Protein AF-A0A3D3HXS1-F1 (afdb_monomer_lite)

Radius of gyration: 14.51 Å; chains: 1; bounding box: 30×21×36 Å

Structure (mmCIF, N/CA/C/O backbone):
data_AF-A0A3D3HXS1-F1
#
_entry.id   AF-A0A3D3HXS1-F1
#
loop_
_atom_site.group_PDB
_atom_site.id
_atom_site.type_symbol
_atom_site.label_atom_id
_atom_site.label_alt_id
_atom_site.label_comp_id
_atom_site.label_asym_id
_atom_site.label_entity_id
_atom_site.label_seq_id
_atom_site.pdbx_PDB_ins_code
_atom_site.Cartn_x
_atom_site.Cartn_y
_atom_site.Cartn_z
_atom_site.occupancy
_atom_site.B_iso_or_equiv
_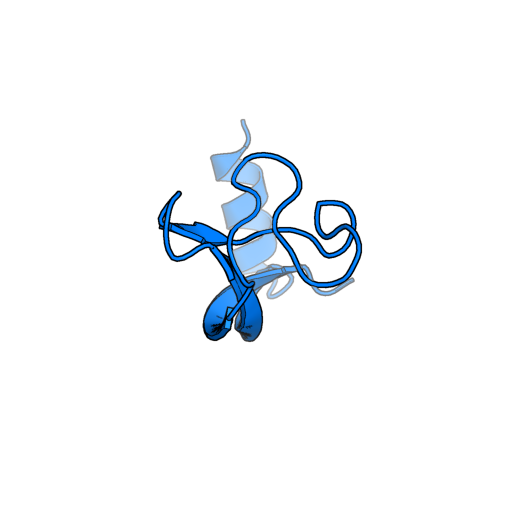atom_site.auth_seq_id
_atom_site.auth_comp_id
_atom_site.auth_asym_id
_atom_site.auth_atom_id
_atom_site.pdbx_PDB_model_num
ATOM 1 N N . TRP A 1 1 ? 16.906 8.880 -7.965 1.00 62.78 1 TRP A N 1
ATOM 2 C CA . TRP A 1 1 ? 17.218 7.446 -8.147 1.00 62.78 1 TRP A CA 1
ATOM 3 C C . TRP A 1 1 ? 15.966 6.567 -8.187 1.00 62.78 1 TRP A C 1
ATOM 5 O O . TRP A 1 1 ? 15.829 5.790 -9.121 1.00 62.78 1 TRP A O 1
ATOM 15 N N . THR A 1 2 ? 14.999 6.737 -7.281 1.00 72.44 2 THR A N 1
ATOM 16 C CA . THR A 1 2 ? 13.791 5.887 -7.178 1.00 72.44 2 THR A CA 1
ATOM 17 C C . THR A 1 2 ? 12.839 5.956 -8.384 1.00 72.44 2 THR A C 1
ATOM 19 O O . THR A 1 2 ? 12.325 4.929 -8.816 1.00 72.44 2 THR A O 1
ATOM 22 N N . GLN A 1 3 ? 12.651 7.134 -8.995 1.00 75.75 3 GLN A N 1
ATOM 23 C CA . GLN A 1 3 ? 11.782 7.282 -10.179 1.00 75.75 3 GLN A CA 1
ATOM 24 C C . GLN A 1 3 ? 12.266 6.486 -11.401 1.00 75.75 3 GLN A C 1
ATOM 26 O O . GLN A 1 3 ? 11.450 5.982 -12.169 1.00 75.75 3 GLN A O 1
ATOM 31 N N . TRP A 1 4 ? 13.584 6.357 -11.584 1.00 86.69 4 TRP A N 1
ATOM 32 C CA . TRP A 1 4 ? 14.152 5.642 -12.730 1.00 86.69 4 TRP A CA 1
ATOM 33 C C . TRP A 1 4 ? 13.917 4.133 -12.623 1.00 86.69 4 TRP A C 1
ATOM 35 O O . TRP A 1 4 ? 13.507 3.500 -13.591 1.00 86.69 4 TRP A O 1
ATOM 45 N N . ILE A 1 5 ? 14.095 3.580 -11.420 1.00 82.81 5 ILE A N 1
ATOM 46 C CA . ILE A 1 5 ? 13.856 2.159 -11.137 1.00 82.81 5 ILE A CA 1
ATOM 47 C C . ILE A 1 5 ? 12.378 1.818 -11.346 1.00 82.81 5 ILE A C 1
ATOM 49 O O . ILE A 1 5 ? 12.067 0.821 -11.991 1.00 82.81 5 ILE A O 1
ATOM 53 N N . PHE A 1 6 ? 11.466 2.675 -10.875 1.00 85.12 6 PHE A N 1
ATOM 54 C CA . PHE A 1 6 ? 10.033 2.470 -11.078 1.00 85.12 6 PHE A CA 1
ATOM 55 C C . PHE A 1 6 ? 9.662 2.428 -12.563 1.00 85.12 6 PHE A C 1
ATOM 57 O O . PHE A 1 6 ? 8.958 1.519 -12.992 1.00 85.12 6 PHE A O 1
ATOM 64 N N . LYS A 1 7 ? 10.186 3.363 -13.366 1.00 84.81 7 LYS A N 1
ATOM 65 C CA . LYS A 1 7 ? 9.945 3.372 -14.812 1.00 84.81 7 LYS A CA 1
ATOM 66 C C . LYS A 1 7 ? 10.481 2.107 -15.491 1.00 84.81 7 LYS A C 1
ATOM 68 O O . LYS A 1 7 ? 9.793 1.529 -16.318 1.00 84.81 7 LYS A O 1
ATOM 73 N N . LEU A 1 8 ? 11.665 1.639 -15.094 1.00 86.06 8 LEU A N 1
ATOM 74 C CA . LEU A 1 8 ? 12.267 0.413 -15.624 1.00 86.06 8 LEU A CA 1
ATOM 75 C C . LEU A 1 8 ? 11.427 -0.843 -15.329 1.00 86.06 8 LEU A C 1
ATOM 77 O O . LEU A 1 8 ? 11.337 -1.730 -16.179 1.00 86.06 8 LEU A O 1
ATOM 81 N N . LEU A 1 9 ? 10.845 -0.918 -14.128 1.00 84.88 9 LEU A N 1
ATOM 82 C CA . LEU A 1 9 ? 9.949 -1.998 -13.707 1.00 84.88 9 LEU A CA 1
ATOM 83 C C . LEU A 1 9 ? 8.603 -1.909 -14.433 1.00 84.88 9 LEU A C 1
ATOM 85 O O . LEU A 1 9 ? 8.099 -2.924 -14.906 1.00 84.88 9 LEU A O 1
ATOM 89 N N . PHE A 1 10 ? 8.056 -0.701 -14.578 1.00 85.25 10 PHE A N 1
ATOM 90 C CA . PHE A 1 10 ? 6.815 -0.456 -15.310 1.00 85.25 10 PHE A CA 1
ATOM 91 C C . PHE A 1 10 ? 6.939 -0.835 -16.790 1.00 85.25 10 PHE A C 1
ATOM 93 O O . PHE A 1 10 ? 6.125 -1.604 -17.294 1.00 85.25 10 PHE A O 1
ATOM 100 N N . ASP A 1 11 ? 8.006 -0.395 -17.464 1.00 85.88 11 ASP A N 1
ATOM 101 C CA . ASP A 1 11 ? 8.256 -0.702 -18.879 1.00 85.88 11 ASP A CA 1
ATOM 102 C C . ASP A 1 11 ? 8.474 -2.208 -19.124 1.00 85.88 11 ASP A C 1
ATOM 104 O O . ASP A 1 11 ? 8.217 -2.708 -20.217 1.00 85.88 11 ASP A O 1
ATOM 108 N N . ARG A 1 12 ? 8.927 -2.954 -18.107 1.00 86.56 12 ARG A N 1
ATOM 109 C CA . ARG A 1 12 ? 9.079 -4.418 -18.156 1.00 86.56 12 ARG A CA 1
ATOM 110 C C . ARG A 1 12 ? 7.821 -5.189 -17.750 1.00 86.56 12 ARG A C 1
ATOM 112 O O . ARG A 1 12 ? 7.871 -6.413 -17.702 1.00 86.56 12 ARG A O 1
ATOM 119 N N . GLY A 1 13 ? 6.719 -4.502 -17.440 1.00 83.31 13 GLY A N 1
ATOM 120 C CA . GLY A 1 13 ? 5.488 -5.133 -16.953 1.00 83.31 13 GLY A CA 1
ATOM 121 C C . GLY A 1 13 ? 5.607 -5.725 -15.545 1.00 83.31 13 GLY A C 1
ATOM 122 O O . GLY A 1 13 ? 4.748 -6.495 -15.132 1.00 83.31 13 GLY A O 1
ATOM 123 N N . LEU A 1 14 ? 6.663 -5.373 -14.808 1.00 84.12 14 LEU A N 1
ATOM 124 C CA . LEU A 1 14 ? 6.905 -5.816 -13.434 1.00 84.12 14 LEU A CA 1
ATOM 125 C C . LEU A 1 14 ? 6.237 -4.898 -12.409 1.00 84.12 14 LEU A C 1
ATOM 127 O O . LEU A 1 14 ? 6.078 -5.301 -11.267 1.00 84.12 14 LEU A O 1
ATOM 131 N N . ALA A 1 15 ? 5.856 -3.676 -12.790 1.00 86.62 15 ALA A N 1
ATOM 132 C CA . ALA A 1 15 ? 5.032 -2.791 -11.972 1.00 86.62 15 ALA A CA 1
ATOM 133 C C . ALA A 1 15 ? 3.674 -2.593 -12.644 1.00 86.62 15 ALA A C 1
ATOM 135 O O . ALA A 1 15 ? 3.594 -2.100 -13.768 1.00 86.62 15 ALA A O 1
ATOM 136 N N . GLU A 1 16 ? 2.602 -2.937 -11.946 1.00 84.38 16 GLU A N 1
ATOM 137 C CA . GLU A 1 16 ? 1.242 -2.832 -12.459 1.00 84.38 16 GLU A CA 1
ATOM 138 C C . GLU A 1 16 ? 0.322 -2.161 -11.444 1.00 84.38 16 GLU A C 1
ATOM 140 O O . GLU A 1 16 ? 0.565 -2.178 -10.237 1.00 84.38 16 GLU A O 1
ATOM 145 N N . ARG A 1 17 ? -0.760 -1.561 -11.940 1.00 85.25 17 ARG A N 1
ATOM 146 C CA . ARG A 1 17 ? -1.787 -0.959 -11.092 1.00 85.25 17 ARG A CA 1
ATOM 147 C C . ARG A 1 17 ? -3.002 -1.871 -11.076 1.00 85.25 17 ARG A C 1
ATOM 149 O O . ARG A 1 17 ? -3.683 -1.994 -12.093 1.00 85.25 17 ARG A O 1
ATOM 156 N N . ARG A 1 18 ? -3.288 -2.471 -9.924 1.00 86.00 18 ARG A N 1
ATOM 157 C CA . ARG A 1 18 ? -4.481 -3.302 -9.711 1.00 86.00 18 ARG A CA 1
ATOM 158 C C . ARG A 1 18 ? -5.337 -2.706 -8.600 1.00 86.00 18 ARG A C 1
ATOM 160 O O . ARG A 1 18 ? -4.835 -2.008 -7.720 1.00 86.00 18 ARG A O 1
ATOM 167 N N . MET A 1 19 ? -6.643 -2.952 -8.671 1.00 86.25 19 MET A N 1
ATOM 168 C CA . MET A 1 19 ? -7.532 -2.656 -7.550 1.00 86.25 19 MET A CA 1
ATOM 169 C C . MET A 1 19 ? -7.220 -3.639 -6.431 1.00 86.25 19 MET A C 1
ATOM 171 O O . MET A 1 19 ? -7.168 -4.845 -6.671 1.00 86.25 19 MET A O 1
ATOM 175 N N . ALA A 1 20 ? -7.000 -3.117 -5.233 1.00 85.06 20 ALA A N 1
ATOM 176 C CA . ALA A 1 20 ? -6.812 -3.939 -4.057 1.00 85.06 20 ALA A CA 1
ATOM 177 C C . ALA A 1 20 ? -7.612 -3.394 -2.887 1.00 85.06 20 ALA A C 1
ATOM 179 O O . ALA A 1 20 ? -7.772 -2.182 -2.719 1.00 85.06 20 ALA A O 1
ATOM 180 N N . THR A 1 21 ? -8.109 -4.326 -2.083 1.00 86.06 21 THR A N 1
ATOM 181 C CA . THR A 1 21 ? -8.777 -4.018 -0.829 1.00 86.06 21 THR A CA 1
ATOM 182 C C . THR A 1 21 ? -7.715 -3.657 0.191 1.00 86.06 21 THR A C 1
ATOM 184 O O . THR A 1 21 ? -6.944 -4.512 0.620 1.00 86.06 21 THR A O 1
ATOM 187 N N . VAL A 1 22 ? -7.679 -2.386 0.561 1.00 84.19 22 VAL A N 1
ATOM 188 C CA . VAL A 1 22 ? -6.752 -1.841 1.546 1.00 84.19 22 VAL A CA 1
ATOM 189 C C . VAL A 1 22 ? -7.516 -1.401 2.784 1.00 84.19 22 VAL A C 1
ATOM 191 O O . VAL A 1 22 ? -8.686 -1.009 2.725 1.00 84.19 22 VAL A O 1
ATOM 194 N N . ASN A 1 23 ? -6.834 -1.487 3.916 1.00 85.62 23 ASN A N 1
ATOM 195 C CA . ASN A 1 23 ? -7.314 -0.976 5.183 1.00 85.62 23 ASN A CA 1
ATOM 196 C C . ASN A 1 23 ? -7.170 0.552 5.171 1.00 85.62 23 ASN A C 1
ATOM 198 O O . ASN A 1 23 ? -6.096 1.082 4.893 1.00 85.62 23 ASN A O 1
ATOM 202 N N . TRP A 1 24 ? -8.265 1.259 5.411 1.00 83.81 24 TRP A N 1
ATOM 203 C CA . TRP A 1 24 ? -8.375 2.708 5.316 1.00 83.81 24 TRP A CA 1
ATOM 204 C C . TRP A 1 24 ? -8.671 3.299 6.689 1.00 83.81 24 TRP A C 1
ATOM 206 O O . TRP A 1 24 ? -9.641 2.906 7.343 1.00 83.81 24 TRP A O 1
ATOM 216 N N . ASP A 1 25 ? -7.855 4.266 7.105 1.00 84.19 25 ASP A N 1
ATOM 217 C CA . ASP A 1 25 ? -8.130 5.074 8.291 1.00 84.19 25 ASP A CA 1
ATOM 218 C C . ASP A 1 25 ? -8.960 6.313 7.894 1.00 84.19 25 ASP A C 1
ATOM 220 O O . ASP A 1 25 ? -8.467 7.168 7.146 1.00 84.19 25 ASP A O 1
ATOM 224 N N . PRO A 1 26 ? -10.208 6.468 8.379 1.00 80.94 26 PRO A N 1
ATOM 225 C CA . PRO A 1 26 ? -11.025 7.646 8.090 1.00 80.94 26 PRO A CA 1
ATOM 226 C C . PRO A 1 26 ? -10.504 8.938 8.744 1.00 80.94 26 PRO A C 1
ATOM 228 O O . PRO A 1 26 ? -10.851 10.030 8.284 1.00 80.94 26 PRO A O 1
ATOM 231 N N . VAL A 1 27 ? -9.679 8.837 9.791 1.00 83.00 27 VAL A N 1
ATOM 232 C CA . VAL A 1 27 ? -9.117 9.970 10.538 1.00 83.00 27 VAL A CA 1
ATOM 233 C C . VAL A 1 27 ? -7.869 10.501 9.844 1.00 83.00 27 VAL A C 1
ATOM 235 O O . VAL A 1 27 ? -7.848 11.667 9.446 1.00 83.00 27 VAL A O 1
ATOM 238 N N . GLU A 1 28 ? -6.854 9.655 9.642 1.00 77.75 28 GLU A N 1
ATOM 239 C CA . GLU A 1 28 ? -5.610 10.069 8.969 1.00 77.75 28 GLU A CA 1
ATOM 240 C C . GLU A 1 28 ? -5.743 10.117 7.438 1.00 77.75 28 GLU A C 1
ATOM 242 O O . GLU A 1 28 ? -4.890 10.698 6.767 1.00 77.75 28 GLU A O 1
ATOM 247 N N . LYS A 1 29 ? -6.828 9.567 6.869 1.00 80.06 29 LYS A N 1
ATOM 248 C CA . LYS A 1 29 ? -7.069 9.476 5.415 1.00 80.06 29 LYS A CA 1
ATOM 249 C C . LYS A 1 29 ? -5.895 8.833 4.677 1.00 80.06 29 LYS A C 1
ATOM 251 O O . LYS A 1 29 ? -5.513 9.267 3.588 1.00 80.06 29 LYS A O 1
ATOM 256 N N . THR A 1 30 ? -5.329 7.803 5.291 1.00 81.06 30 THR A N 1
ATOM 257 C CA . THR A 1 30 ? -4.220 7.029 4.749 1.00 81.06 30 THR A CA 1
ATOM 258 C C . THR A 1 30 ? -4.591 5.557 4.691 1.00 81.06 30 THR A C 1
ATOM 260 O O . THR A 1 30 ? -5.486 5.081 5.396 1.00 81.06 30 THR A O 1
ATOM 263 N N . VAL A 1 31 ? -3.894 4.842 3.818 1.00 83.69 31 VAL A N 1
ATOM 264 C CA . VAL A 1 31 ? -3.891 3.384 3.818 1.00 83.69 31 VAL A CA 1
ATOM 265 C C . VAL A 1 31 ? -2.980 2.893 4.937 1.00 83.69 31 VAL A C 1
ATOM 267 O O . VAL A 1 31 ? -1.883 3.425 5.104 1.00 83.69 31 VAL A O 1
ATOM 270 N N . LEU A 1 32 ? -3.455 1.906 5.689 1.00 81.06 32 LEU A N 1
ATOM 271 C CA . LEU A 1 32 ? -2.718 1.244 6.762 1.00 81.06 32 LEU A CA 1
ATOM 272 C C . LEU A 1 32 ? -2.286 -0.151 6.316 1.00 81.06 32 LEU A C 1
ATOM 274 O O . LEU A 1 32 ? -3.044 -0.863 5.645 1.00 81.06 32 LEU A O 1
ATOM 278 N N . ALA A 1 33 ? -1.081 -0.550 6.711 1.00 80.81 33 ALA A N 1
ATOM 279 C CA . ALA A 1 33 ? -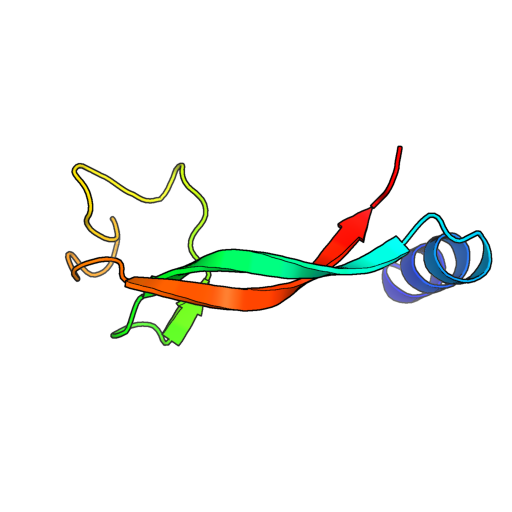0.650 -1.939 6.608 1.00 80.81 33 ALA A CA 1
ATOM 280 C C . ALA A 1 33 ? -1.369 -2.803 7.658 1.00 80.81 33 ALA A C 1
ATOM 282 O O . ALA A 1 33 ? -1.813 -2.299 8.688 1.00 80.81 33 ALA A O 1
ATOM 283 N N . ASP A 1 34 ? -1.468 -4.118 7.430 1.00 77.69 34 ASP A N 1
ATOM 284 C CA . ASP A 1 34 ? -2.086 -5.037 8.403 1.00 77.69 34 ASP A CA 1
ATOM 285 C C . ASP A 1 34 ? -1.380 -5.015 9.773 1.00 77.69 34 ASP A C 1
ATOM 287 O O . ASP A 1 34 ? -2.015 -5.226 10.802 1.00 77.69 34 ASP A O 1
ATOM 291 N N . GLU A 1 35 ? -0.082 -4.707 9.796 1.00 75.81 35 GLU A N 1
ATOM 292 C CA . GLU A 1 35 ? 0.726 -4.603 11.018 1.00 75.81 35 GLU A CA 1
ATOM 293 C C . GLU A 1 35 ? 0.354 -3.390 11.884 1.00 75.81 35 GLU A C 1
ATOM 295 O O . GLU A 1 35 ? 0.516 -3.433 13.099 1.00 75.81 35 GLU A O 1
ATOM 300 N N . GLU A 1 36 ? -0.203 -2.334 11.285 1.00 72.50 36 GLU A N 1
ATOM 301 C CA . GLU A 1 36 ? -0.622 -1.109 11.983 1.00 72.50 36 GLU A CA 1
ATOM 302 C C . GLU A 1 36 ? -2.039 -1.233 12.584 1.00 72.50 36 GLU A C 1
ATOM 304 O O . GLU A 1 36 ? -2.618 -0.254 13.073 1.00 72.50 36 GLU A O 1
ATOM 309 N N . ILE A 1 37 ? -2.630 -2.434 12.535 1.00 75.75 37 ILE A N 1
ATOM 310 C CA . ILE A 1 37 ? -3.990 -2.720 12.996 1.00 75.75 37 ILE A CA 1
ATOM 311 C C . ILE A 1 37 ? -3.938 -3.558 14.267 1.00 75.75 37 ILE A C 1
ATOM 313 O O . ILE A 1 37 ? -3.705 -4.766 14.244 1.00 75.75 37 ILE A O 1
ATOM 317 N N . ILE A 1 38 ? -4.277 -2.936 15.393 1.00 78.56 38 ILE A N 1
ATOM 318 C CA . ILE A 1 38 ? -4.352 -3.615 16.687 1.00 78.56 38 ILE A CA 1
ATOM 319 C C . ILE A 1 38 ? -5.826 -3.790 17.050 1.00 78.56 38 ILE A C 1
ATOM 321 O O . ILE A 1 38 ? -6.546 -2.830 17.323 1.00 78.56 38 ILE A O 1
ATOM 325 N N . GLY A 1 39 ? -6.308 -5.036 17.020 1.00 77.75 39 GLY A N 1
ATOM 326 C CA . GLY A 1 39 ? -7.687 -5.367 17.404 1.00 77.75 39 GLY A CA 1
ATOM 327 C C . GLY A 1 39 ? -8.768 -4.763 16.494 1.00 77.75 39 GLY A C 1
ATOM 328 O O . GLY A 1 39 ? -9.870 -4.482 16.961 1.00 77.75 39 GLY A O 1
ATOM 329 N N . GLY A 1 40 ? -8.460 -4.537 15.210 1.00 73.19 40 GLY A N 1
ATOM 330 C CA . GLY A 1 40 ? -9.389 -3.948 14.234 1.00 73.19 40 GLY A CA 1
ATOM 331 C C . GLY A 1 40 ? -9.459 -2.417 14.262 1.00 73.19 40 GLY A C 1
ATOM 332 O O . GLY A 1 40 ? -10.371 -1.829 13.676 1.00 73.19 40 GLY A O 1
ATOM 333 N N . ARG A 1 41 ? -8.515 -1.767 14.950 1.00 78.75 41 ARG A N 1
ATOM 334 C CA . ARG A 1 41 ? -8.380 -0.311 15.008 1.00 78.75 41 ARG A C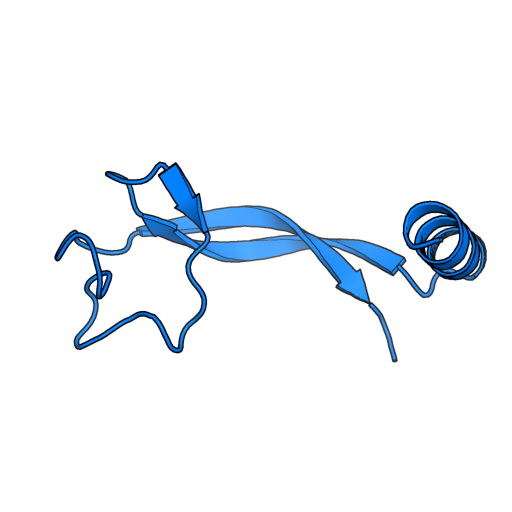A 1
ATOM 335 C C . ARG A 1 41 ? -6.987 0.117 14.574 1.00 78.75 41 ARG A C 1
ATOM 337 O O . ARG A 1 41 ? -6.025 -0.615 14.790 1.00 78.75 41 ARG A O 1
ATOM 344 N N . ALA A 1 42 ? -6.903 1.307 13.990 1.00 76.50 42 ALA A N 1
ATOM 345 C CA . ALA A 1 42 ? -5.634 1.947 13.673 1.00 76.50 42 ALA A CA 1
ATOM 346 C C . ALA A 1 42 ? -4.827 2.165 14.961 1.00 76.50 42 ALA A C 1
ATOM 348 O O . ALA A 1 42 ? -5.359 2.734 15.916 1.00 76.50 42 ALA A O 1
ATOM 349 N N . GLU A 1 43 ? -3.563 1.745 14.997 1.00 70.94 43 GLU A N 1
ATOM 350 C CA . GLU A 1 43 ? -2.700 1.882 16.179 1.00 70.94 43 GLU A CA 1
ATOM 351 C C . GLU A 1 43 ? -2.553 3.347 16.628 1.00 70.94 43 GLU A C 1
ATOM 353 O O . GLU A 1 43 ? -2.669 3.649 17.815 1.00 70.94 43 GLU A O 1
ATOM 358 N N . ARG A 1 44 ? -2.353 4.274 15.681 1.00 70.94 44 ARG A N 1
ATOM 359 C CA . ARG A 1 44 ? -2.115 5.697 15.989 1.00 70.94 44 ARG A CA 1
ATOM 360 C C . ARG A 1 44 ? -3.389 6.462 16.347 1.00 70.94 44 ARG A C 1
ATOM 362 O O . ARG A 1 44 ? -3.364 7.302 17.242 1.00 70.94 44 ARG A O 1
ATOM 369 N N . SER A 1 45 ? -4.491 6.176 15.656 1.00 66.06 45 SER A N 1
ATOM 370 C CA . SER A 1 45 ? -5.737 6.952 15.759 1.00 66.06 45 SER A CA 1
ATOM 371 C C . SER A 1 45 ? -6.774 6.314 16.686 1.00 66.06 45 SER A C 1
ATOM 373 O O . SER A 1 45 ? -7.715 6.979 17.112 1.00 66.06 45 SER A O 1
ATOM 375 N N . GLY A 1 46 ? -6.677 5.004 16.940 1.00 74.06 46 GLY A N 1
ATOM 376 C CA . GLY A 1 46 ? -7.728 4.211 17.588 1.00 74.06 46 GLY A CA 1
ATOM 377 C C . GLY A 1 46 ? -9.039 4.140 16.791 1.00 74.06 46 GLY A C 1
ATOM 378 O O . GLY A 1 46 ? -10.049 3.658 17.310 1.00 74.06 46 GLY A O 1
ATOM 379 N N . ALA A 1 47 ? -9.044 4.627 15.547 1.00 78.00 47 ALA A N 1
ATOM 380 C CA . ALA A 1 47 ? -10.210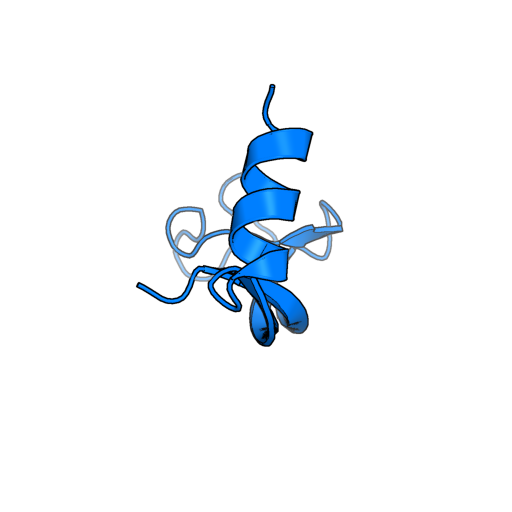 4.672 14.680 1.00 78.00 47 ALA A CA 1
ATOM 381 C C . ALA A 1 47 ? -10.545 3.282 14.130 1.00 78.00 47 ALA A C 1
ATOM 383 O O . ALA A 1 47 ? -9.662 2.442 13.944 1.00 78.00 47 ALA A O 1
ATOM 384 N N . LEU A 1 48 ? -11.833 3.041 13.873 1.00 80.62 48 LEU A N 1
ATOM 385 C CA . LEU A 1 48 ? -12.282 1.828 13.194 1.00 80.62 48 LEU A CA 1
ATOM 386 C C . LEU A 1 48 ? -11.753 1.830 11.762 1.00 80.62 48 LEU A C 1
ATOM 388 O O . LEU A 1 48 ? -11.990 2.774 11.011 1.00 80.62 48 LEU A O 1
ATOM 392 N N . VAL A 1 49 ? -11.042 0.762 11.411 1.00 83.75 49 VAL A N 1
ATOM 393 C CA . VAL A 1 49 ? -10.486 0.579 10.073 1.00 83.75 49 VAL A CA 1
ATOM 394 C C . VAL A 1 49 ? -11.606 0.193 9.114 1.00 83.75 49 VAL A C 1
ATOM 396 O O . VAL A 1 49 ? -12.346 -0.762 9.358 1.00 83.75 49 VAL A O 1
ATOM 399 N N . GLU A 1 50 ? -11.713 0.912 8.002 1.00 84.31 50 GLU A N 1
ATOM 400 C CA . GLU A 1 50 ? -12.644 0.595 6.921 1.00 84.31 50 GLU A CA 1
ATOM 401 C C . GLU A 1 50 ? -11.911 -0.137 5.794 1.00 84.31 50 GLU A C 1
ATOM 403 O O . GLU A 1 50 ? -10.750 0.140 5.515 1.00 84.31 50 GLU A O 1
ATOM 408 N N . LYS A 1 51 ? -12.571 -1.070 5.103 1.00 84.25 51 LYS A N 1
ATOM 409 C CA . LYS A 1 51 ? -11.994 -1.703 3.908 1.00 84.25 51 LYS A CA 1
ATOM 410 C C . LYS A 1 51 ? -12.428 -0.936 2.674 1.00 84.25 51 LYS A C 1
ATOM 412 O O . LYS A 1 51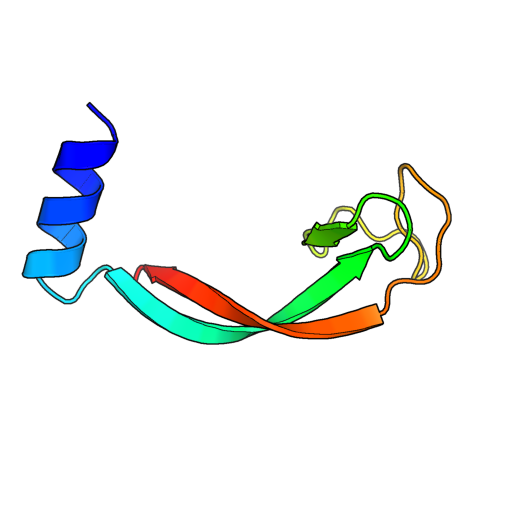 ? -13.625 -0.806 2.424 1.00 84.25 51 LYS A O 1
ATOM 417 N N . LYS A 1 52 ? -11.464 -0.456 1.893 1.00 85.31 52 LYS A N 1
ATOM 418 C CA . LYS A 1 52 ? -11.732 0.305 0.673 1.00 85.31 52 LYS A CA 1
ATOM 419 C C . LYS A 1 52 ? -10.975 -0.285 -0.504 1.00 85.31 52 LYS A C 1
ATOM 421 O O . LYS A 1 52 ? -9.823 -0.681 -0.375 1.00 85.31 52 LYS A O 1
ATOM 426 N N . GLU A 1 53 ? -11.626 -0.324 -1.659 1.00 84.19 53 GLU A N 1
ATOM 427 C CA . GLU A 1 53 ? -10.978 -0.701 -2.912 1.00 84.19 53 GLU A CA 1
ATOM 428 C C . GLU A 1 53 ? -10.320 0.536 -3.517 1.00 84.19 53 GLU A C 1
ATOM 430 O O . GLU A 1 53 ? -10.992 1.497 -3.901 1.00 84.19 53 GLU A O 1
ATOM 435 N N . ILE A 1 54 ? -8.990 0.534 -3.551 1.00 84.69 54 ILE A N 1
ATOM 436 C CA . ILE A 1 54 ? -8.193 1.643 -4.074 1.00 84.69 54 ILE A CA 1
ATOM 437 C C . ILE A 1 54 ? -7.207 1.069 -5.100 1.00 84.69 54 ILE A C 1
ATOM 439 O O . ILE A 1 54 ? -6.669 -0.023 -4.897 1.00 84.69 54 ILE A O 1
ATOM 443 N N . PRO A 1 55 ? -6.960 1.763 -6.227 1.00 85.56 55 PRO A N 1
ATOM 444 C CA . PRO A 1 5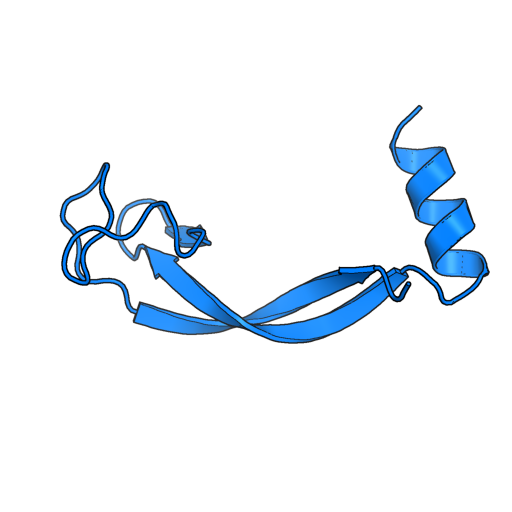5 ? -5.927 1.346 -7.164 1.00 85.56 55 PRO A CA 1
ATOM 445 C C . PRO A 1 55 ? -4.538 1.512 -6.529 1.00 85.56 55 PRO A C 1
ATOM 447 O O . PRO A 1 55 ? -4.065 2.635 -6.352 1.00 85.56 55 PRO A O 1
ATOM 450 N N . GLN A 1 56 ? -3.879 0.393 -6.232 1.00 84.12 56 GLN A N 1
ATOM 451 C CA . GLN A 1 56 ? -2.543 0.326 -5.634 1.00 84.12 56 GLN A CA 1
ATOM 452 C C . GLN A 1 56 ? -1.537 -0.186 -6.680 1.00 84.12 56 GLN A C 1
ATOM 454 O O . GLN A 1 56 ? -1.888 -0.911 -7.618 1.00 84.12 56 GLN A O 1
ATOM 459 N N . TRP A 1 57 ? -0.275 0.212 -6.532 1.00 83.75 57 TRP A N 1
ATOM 460 C CA . TRP A 1 57 ? 0.825 -0.335 -7.321 1.00 83.75 57 TRP A CA 1
ATOM 461 C C . TRP A 1 57 ? 1.305 -1.652 -6.724 1.00 83.75 57 TRP A C 1
ATOM 463 O O . TRP A 1 57 ? 1.611 -1.722 -5.536 1.00 83.75 57 TRP A O 1
ATOM 473 N N . PHE A 1 58 ? 1.404 -2.668 -7.571 1.00 81.62 58 PHE A N 1
ATOM 474 C CA . PHE A 1 58 ? 1.963 -3.969 -7.246 1.00 81.62 58 PHE A CA 1
ATOM 475 C C . PHE A 1 58 ? 3.216 -4.201 -8.072 1.00 81.62 58 PHE A C 1
ATOM 477 O O . PHE A 1 58 ? 3.284 -3.807 -9.239 1.00 81.62 58 PHE A O 1
ATOM 484 N N . PHE A 1 59 ? 4.197 -4.854 -7.457 1.00 80.56 59 PHE A N 1
ATOM 485 C CA . PHE A 1 59 ? 5.350 -5.381 -8.166 1.00 80.56 59 PHE A CA 1
ATOM 486 C C . PHE A 1 59 ? 5.148 -6.885 -8.336 1.00 80.56 59 PHE A C 1
ATOM 488 O O . PHE A 1 59 ? 5.038 -7.603 -7.343 1.00 80.56 59 PHE A O 1
ATOM 495 N N . CYS A 1 60 ? 5.038 -7.349 -9.579 1.00 69.00 60 CYS A N 1
ATOM 496 C CA . CYS A 1 60 ? 4.987 -8.774 -9.876 1.00 69.00 60 CYS A CA 1
ATOM 497 C C . CYS A 1 60 ? 6.422 -9.314 -9.819 1.00 69.00 60 CYS A C 1
ATOM 499 O O . CYS A 1 60 ? 7.303 -8.784 -10.501 1.00 69.00 60 CYS A O 1
ATOM 501 N N . MET A 1 61 ? 6.654 -10.317 -8.969 1.00 53.88 61 MET A N 1
ATOM 502 C CA . MET A 1 61 ? 7.907 -11.076 -8.910 1.00 53.88 61 MET A CA 1
ATOM 503 C C . MET A 1 61 ? 7.827 -12.289 -9.833 1.00 53.88 61 MET A C 1
ATOM 505 O O . MET A 1 61 ? 6.710 -12.843 -9.957 1.00 53.88 61 MET A O 1
#

Secondary structure (DSSP, 8-state):
-HHHHHHHHHHTT-EEEEEEEEEEETTTTEEE-GGGEETTEETTT-PBPEEEEEEEEEE--

Sequence (61 aa):
WTQWIFKLLFDRGLAERRMATVNWDPVEKTVLADEEIIGGRAERSGALVEKKEIPQWFFCM

pLDDT: mean 80.4, std 6.46, range [53.88, 86.69]

Foldseek 3Di:
DVVVVQVVQVVVVQKDWDWDWFWAFPVVRDTDDPVQADPQAGVVPRGHTDTDTDTDIDGHD